Protein AF-A0A820LA26-F1 (afdb_monomer)

pLDDT: mean 81.82, std 15.18, range [42.66, 93.75]

Solvent-accessible surface area (backbone atoms only — not comparable to full-atom values): 3345 Å² total; per-residue (Å²): 132,85,77,80,51,37,48,61,53,14,50,55,28,46,74,73,67,36,44,72,60,15,37,58,22,15,53,52,27,29,70,74,36,75,83,39,62,66,33,52,51,50,33,52,52,40,51,51,52,56,51,50,55,59,53,56,65,66,73,76,115

Foldseek 3Di:
DPPPQLQVVLVVCVVVVVLVSSLVSLVVNCVVPVPPPVSVVSNVVSVVVVVVVVVVVVVPD

InterPro domains:
  IPR011990 Tetratricopeptide-like helical domain superfamily [G3DSA:1.25.40.10] (1-61)
  IPR011990 Tetratricopeptide-like helical domain superfamily [SSF48452] (2-61)
  IPR024111 PEX5/PEX5L [PTHR10130] (2-61)

Radius of gyration: 12.99 Å; Cα contacts (8 Å, |Δi|>4): 51; chains: 1; bounding box: 44×15×35 Å

Nearest PDB structures (foldseek):
  1na0-assembly2_B  TM=9.747E-01  e=2.337E-01  unidentified
  6v8e-assembly1_A  TM=9.862E-01  e=2.826E-01  sy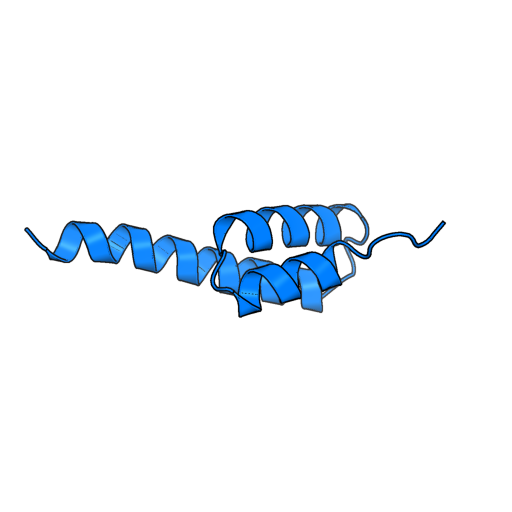nthetic construct
  6v8e-assembly2_F  TM=9.875E-01  e=4.135E-01  synthetic construct
  3ieg-assembly2_B  TM=8.382E-01  e=2.442E+00  Mus musculus
  5a31-assembly1_C  TM=8.183E-01  e=2.151E+00  Homo sapiens

Structure (mmCIF, N/CA/C/O backbone):
data_AF-A0A820LA26-F1
#
_entry.id   AF-A0A820LA26-F1
#
loop_
_atom_site.group_PDB
_atom_site.id
_atom_site.type_symbol
_atom_site.label_atom_id
_atom_site.label_alt_id
_atom_site.label_comp_id
_atom_site.label_asym_id
_atom_site.label_entity_id
_atom_site.label_seq_id
_atom_site.pdbx_PDB_ins_code
_atom_site.Cartn_x
_atom_site.Cartn_y
_atom_site.Cartn_z
_atom_site.occupancy
_atom_site.B_iso_or_equiv
_atom_site.auth_seq_id
_atom_site.auth_comp_id
_atom_site.auth_asym_id
_atom_site.auth_atom_id
_atom_site.pdbx_PDB_model_num
ATOM 1 N N . PHE A 1 1 ? 23.553 -1.961 -3.162 1.00 42.66 1 PHE A N 1
ATOM 2 C CA . PHE A 1 1 ? 22.510 -1.009 -2.752 1.00 42.66 1 PHE A CA 1
ATOM 3 C C . PHE A 1 1 ? 21.194 -1.712 -2.993 1.00 42.66 1 PHE A C 1
ATOM 5 O O . PHE A 1 1 ? 20.746 -1.743 -4.131 1.00 42.66 1 PHE A O 1
ATOM 12 N N . ASP A 1 2 ? 20.668 -2.396 -1.976 1.00 52.88 2 ASP A N 1
ATOM 13 C CA . ASP A 1 2 ? 19.354 -3.028 -2.078 1.00 52.88 2 ASP A CA 1
ATOM 14 C C . ASP A 1 2 ? 18.327 -1.915 -2.236 1.00 52.88 2 ASP A C 1
ATOM 16 O O . ASP A 1 2 ? 18.133 -1.090 -1.343 1.00 52.88 2 ASP A O 1
ATOM 20 N N . HIS A 1 3 ? 17.743 -1.826 -3.426 1.00 62.03 3 HIS A N 1
ATOM 21 C CA . HIS A 1 3 ? 16.591 -0.973 -3.638 1.00 62.03 3 HIS A CA 1
ATOM 22 C C . HIS A 1 3 ? 15.450 -1.595 -2.838 1.00 62.03 3 HIS A C 1
ATOM 24 O O . HIS A 1 3 ? 14.851 -2.567 -3.289 1.00 62.03 3 HIS A O 1
ATOM 30 N N . ILE A 1 4 ? 15.205 -1.067 -1.635 1.00 74.62 4 ILE A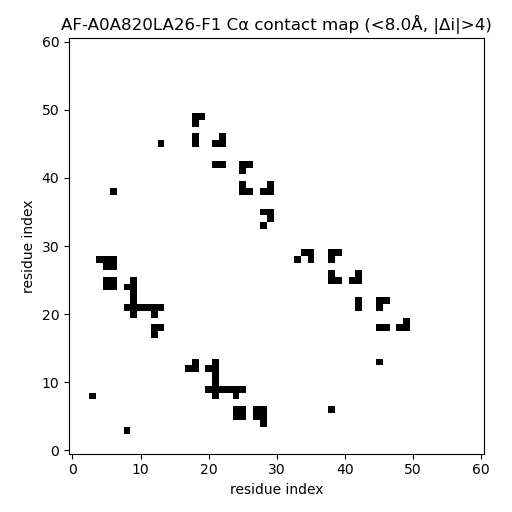 N 1
ATOM 31 C CA . ILE A 1 4 ? 14.049 -1.427 -0.810 1.00 74.62 4 ILE A CA 1
ATOM 32 C C . ILE A 1 4 ? 12.821 -1.295 -1.706 1.00 74.62 4 ILE A C 1
ATOM 34 O O . ILE A 1 4 ? 12.535 -0.204 -2.206 1.00 74.62 4 ILE A O 1
ATOM 38 N N . ASN A 1 5 ? 12.155 -2.416 -1.979 1.00 87.38 5 ASN A N 1
ATOM 39 C CA . ASN A 1 5 ? 10.963 -2.420 -2.803 1.00 87.38 5 ASN A CA 1
ATOM 40 C C . ASN A 1 5 ? 9.821 -1.843 -1.953 1.00 87.38 5 ASN A C 1
ATOM 42 O O . ASN A 1 5 ? 9.426 -2.484 -0.979 1.00 87.38 5 ASN A O 1
ATOM 46 N N . PRO A 1 6 ? 9.285 -0.655 -2.283 1.00 89.00 6 PRO A N 1
ATOM 47 C CA . PRO A 1 6 ? 8.227 -0.038 -1.489 1.00 89.00 6 PRO A CA 1
ATOM 48 C C . PRO A 1 6 ? 6.992 -0.942 -1.365 1.00 89.00 6 PRO A C 1
ATOM 50 O O . PRO A 1 6 ? 6.329 -0.913 -0.339 1.00 89.00 6 PRO A O 1
ATOM 53 N N . TYR A 1 7 ? 6.728 -1.815 -2.344 1.00 90.19 7 TYR A N 1
ATOM 54 C CA . TYR A 1 7 ? 5.652 -2.803 -2.240 1.00 90.19 7 TYR A CA 1
ATOM 55 C C . TYR A 1 7 ? 5.887 -3.815 -1.106 1.00 90.19 7 TYR A C 1
ATOM 57 O O . TYR A 1 7 ? 4.982 -4.087 -0.322 1.00 90.19 7 TYR A O 1
ATOM 65 N N . GLU A 1 8 ? 7.106 -4.344 -0.982 1.00 91.88 8 GLU A N 1
ATOM 66 C CA . GLU A 1 8 ? 7.445 -5.312 0.069 1.00 91.88 8 GLU A CA 1
ATOM 67 C C . GLU A 1 8 ? 7.421 -4.675 1.458 1.00 91.88 8 GLU A C 1
ATOM 69 O O . GLU A 1 8 ? 6.993 -5.309 2.419 1.00 91.88 8 GLU A O 1
ATOM 74 N N . GLU A 1 9 ? 7.847 -3.417 1.573 1.00 92.50 9 GLU A N 1
ATOM 75 C CA . GLU A 1 9 ? 7.786 -2.700 2.846 1.00 92.50 9 GLU A CA 1
ATOM 76 C C . GLU A 1 9 ? 6.330 -2.418 3.247 1.00 92.50 9 GLU A C 1
ATOM 78 O O . GLU A 1 9 ? 5.955 -2.645 4.396 1.00 92.50 9 GLU A O 1
ATOM 83 N N . GLY A 1 10 ? 5.473 -2.053 2.286 1.00 92.38 10 GLY A N 1
ATOM 84 C CA . GLY A 1 10 ? 4.034 -1.906 2.514 1.00 92.38 10 GLY A CA 1
ATOM 85 C C . GLY A 1 10 ? 3.378 -3.187 3.037 1.00 92.38 10 GLY A C 1
ATOM 86 O O . GLY A 1 10 ? 2.580 -3.126 3.970 1.00 92.38 10 GLY A O 1
ATOM 87 N N . LEU A 1 11 ? 3.771 -4.355 2.514 1.00 93.00 11 LEU A N 1
ATOM 88 C CA . LEU A 1 11 ? 3.290 -5.651 3.008 1.00 93.00 11 LEU A CA 1
ATOM 89 C C . LEU A 1 11 ? 3.708 -5.922 4.460 1.00 93.00 11 LEU A C 1
ATOM 91 O O . LEU A 1 11 ? 2.877 -6.360 5.250 1.00 93.00 11 LEU A O 1
ATOM 95 N N . LYS A 1 12 ? 4.953 -5.615 4.844 1.00 93.44 12 LYS A N 1
ATOM 96 C CA . LYS A 1 12 ? 5.407 -5.777 6.240 1.00 93.44 12 LYS A CA 1
ATOM 97 C C . LYS A 1 12 ? 4.623 -4.891 7.203 1.00 93.44 12 LYS A C 1
ATOM 99 O O . LYS A 1 12 ? 4.281 -5.330 8.297 1.00 93.44 12 LYS A O 1
ATOM 104 N N . HIS A 1 13 ? 4.336 -3.652 6.804 1.00 91.38 13 HIS A N 1
ATOM 105 C CA . HIS A 1 13 ? 3.516 -2.746 7.607 1.00 91.38 13 HIS A CA 1
ATOM 106 C C . HIS A 1 13 ? 2.070 -3.243 7.714 1.00 91.38 13 HIS A C 1
ATOM 108 O O . HIS A 1 13 ? 1.489 -3.198 8.797 1.00 91.38 13 HIS A O 1
ATOM 114 N N . LEU A 1 14 ? 1.518 -3.809 6.637 1.00 89.94 14 LEU A N 1
ATOM 115 C CA . LEU A 1 14 ? 0.197 -4.435 6.660 1.00 89.94 14 LEU A CA 1
ATOM 116 C C . LEU A 1 14 ? 0.146 -5.631 7.631 1.00 89.94 14 LEU A C 1
ATOM 118 O O . LEU A 1 14 ? -0.818 -5.762 8.381 1.00 89.94 14 LEU A O 1
ATOM 122 N N . GLU A 1 15 ? 1.197 -6.460 7.683 1.00 90.31 15 GLU A N 1
ATOM 123 C CA . GLU A 1 15 ? 1.293 -7.598 8.616 1.00 90.31 15 GLU A CA 1
ATOM 124 C C . GLU A 1 15 ? 1.263 -7.177 10.091 1.00 90.31 15 GLU A C 1
ATOM 126 O O . GLU A 1 15 ? 0.676 -7.872 10.921 1.00 90.31 15 GLU A O 1
ATOM 131 N N . VAL A 1 16 ? 1.867 -6.034 10.429 1.00 92.31 16 VAL A N 1
ATOM 132 C CA . VAL A 1 16 ? 1.828 -5.477 11.793 1.00 92.31 16 VAL A CA 1
ATOM 133 C C . VAL A 1 16 ? 0.613 -4.575 12.036 1.00 92.31 16 VAL A C 1
ATOM 135 O O . VAL A 1 16 ? 0.549 -3.907 13.067 1.00 92.31 16 VAL A O 1
ATOM 138 N N . HIS A 1 17 ? -0.356 -4.572 11.112 1.00 87.06 17 HIS A N 1
ATOM 139 C CA . HIS A 1 17 ? -1.568 -3.751 11.149 1.00 87.06 17 HIS A CA 1
ATOM 140 C C . HIS A 1 17 ? -1.286 -2.238 11.220 1.00 87.06 17 HIS A C 1
ATOM 142 O O . HIS A 1 17 ? -2.071 -1.445 11.737 1.00 87.06 17 HIS A O 1
ATOM 148 N N . ASP A 1 18 ? -0.144 -1.822 10.678 1.00 91.00 18 ASP A N 1
ATOM 149 C CA . ASP A 1 18 ? 0.254 -0.428 10.532 1.00 91.00 18 ASP A CA 1
ATOM 150 C C . ASP A 1 18 ? -0.254 0.110 9.190 1.00 91.00 18 ASP A C 1
ATOM 152 O O . ASP A 1 18 ? 0.481 0.323 8.221 1.00 91.00 18 ASP A O 1
ATOM 156 N N . ILE A 1 19 ? -1.575 0.274 9.143 1.00 88.56 19 ILE A N 1
ATOM 157 C CA . ILE A 1 19 ? -2.344 0.606 7.942 1.00 88.56 19 ILE A CA 1
ATOM 158 C C . ILE A 1 19 ? -1.877 1.933 7.319 1.00 88.56 19 ILE A C 1
ATOM 160 O O . ILE A 1 19 ? -1.767 2.046 6.098 1.00 88.56 19 ILE A O 1
ATOM 164 N N . VAL A 1 20 ? -1.533 2.930 8.140 1.00 88.88 20 VAL A N 1
ATOM 165 C CA . VAL A 1 20 ? -1.108 4.258 7.663 1.00 88.88 20 VAL A CA 1
ATOM 166 C C . VAL A 1 20 ? 0.222 4.183 6.914 1.00 88.88 20 VAL A C 1
ATOM 168 O O . VAL A 1 20 ? 0.342 4.736 5.818 1.00 88.88 20 VAL A O 1
ATOM 171 N N . ASN A 1 21 ? 1.216 3.485 7.470 1.00 90.44 21 ASN A N 1
ATOM 172 C CA . ASN A 1 21 ? 2.504 3.330 6.797 1.00 90.44 21 ASN A CA 1
ATOM 173 C C . ASN A 1 21 ? 2.390 2.408 5.578 1.00 90.44 21 ASN A C 1
ATOM 175 O O . ASN A 1 21 ? 2.983 2.706 4.541 1.00 90.44 21 ASN A O 1
ATOM 179 N N . ALA A 1 22 ? 1.575 1.351 5.647 1.00 93.50 22 ALA A N 1
ATOM 180 C CA . ALA A 1 22 ? 1.314 0.483 4.501 1.00 93.50 22 ALA A CA 1
ATOM 181 C C . ALA A 1 22 ? 0.756 1.268 3.295 1.00 93.50 22 ALA A C 1
ATOM 183 O O . ALA A 1 22 ? 1.253 1.103 2.180 1.00 93.50 22 ALA A O 1
ATOM 184 N N . ILE A 1 23 ? -0.191 2.193 3.512 1.00 91.62 23 ILE A N 1
ATOM 185 C CA . ILE A 1 23 ? -0.725 3.076 2.457 1.00 91.62 23 ILE A CA 1
ATOM 186 C C . ILE A 1 23 ? 0.386 3.917 1.820 1.00 91.62 23 ILE A C 1
ATOM 188 O O . ILE A 1 23 ? 0.515 3.913 0.597 1.00 91.62 23 ILE A O 1
ATOM 192 N N . LEU A 1 24 ? 1.215 4.591 2.625 1.0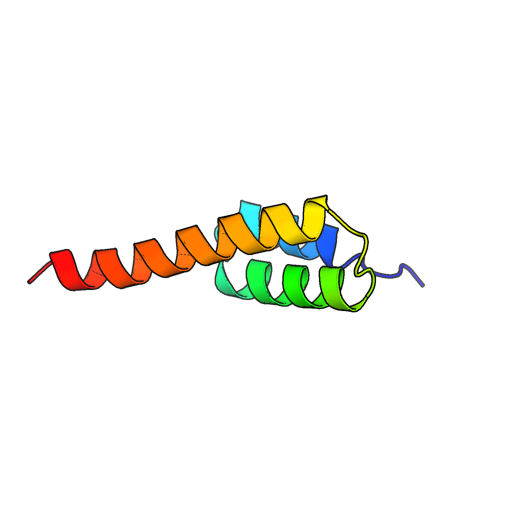0 92.62 24 LEU A N 1
ATOM 193 C CA . LEU A 1 24 ? 2.325 5.423 2.132 1.00 92.62 24 LEU A CA 1
ATOM 194 C C . LEU A 1 24 ? 3.294 4.629 1.245 1.00 92.62 24 LEU A C 1
ATOM 196 O O . LEU A 1 24 ? 3.725 5.098 0.189 1.00 92.62 24 LEU A O 1
ATOM 200 N N . PHE A 1 25 ? 3.623 3.406 1.658 1.00 93.75 25 PHE A N 1
ATOM 201 C CA . PHE A 1 25 ? 4.505 2.530 0.898 1.00 93.75 25 PHE A CA 1
ATOM 202 C C . PHE A 1 25 ? 3.859 2.022 -0.397 1.00 93.75 25 PHE A C 1
ATOM 204 O O . PHE A 1 25 ? 4.518 2.013 -1.440 1.00 93.75 25 PHE A O 1
ATOM 211 N N . PHE A 1 26 ? 2.570 1.675 -0.386 1.00 93.50 26 PHE A N 1
ATOM 212 C CA . PHE A 1 26 ? 1.867 1.289 -1.610 1.00 93.50 26 PHE A CA 1
ATOM 213 C C . PHE A 1 26 ? 1.690 2.460 -2.584 1.00 93.50 26 PHE A C 1
ATOM 215 O O . PHE A 1 26 ? 1.866 2.262 -3.786 1.00 93.50 26 PHE A O 1
ATOM 222 N N . GLU A 1 27 ? 1.450 3.684 -2.102 1.00 92.56 27 GLU A N 1
ATOM 223 C CA . GLU A 1 27 ? 1.443 4.896 -2.934 1.00 92.56 27 GLU A CA 1
ATOM 224 C C . GLU A 1 27 ? 2.796 5.111 -3.623 1.00 92.56 27 GLU A C 1
ATOM 226 O O . GLU A 1 27 ? 2.857 5.344 -4.833 1.00 92.56 27 GLU A O 1
ATOM 231 N N . ALA A 1 28 ? 3.899 4.958 -2.886 1.00 92.19 28 ALA A N 1
ATOM 232 C CA . ALA A 1 28 ? 5.238 5.027 -3.463 1.00 92.19 28 ALA A CA 1
ATOM 233 C C . ALA A 1 28 ? 5.481 3.909 -4.496 1.00 92.19 28 ALA A C 1
ATOM 235 O O . ALA A 1 28 ? 6.119 4.143 -5.527 1.00 92.19 28 ALA A O 1
ATOM 236 N N . ALA A 1 29 ? 4.956 2.703 -4.257 1.00 91.62 29 ALA A N 1
ATOM 237 C CA . ALA A 1 29 ? 5.081 1.573 -5.173 1.00 91.62 29 ALA A CA 1
ATOM 238 C C . ALA A 1 29 ? 4.344 1.804 -6.499 1.00 91.62 29 ALA A C 1
ATOM 240 O O . ALA A 1 29 ? 4.937 1.593 -7.561 1.00 91.62 29 ALA A O 1
ATOM 241 N N . VAL A 1 30 ? 3.100 2.295 -6.459 1.00 91.38 30 VAL A N 1
ATOM 242 C CA . VAL A 1 30 ? 2.330 2.603 -7.676 1.00 91.38 30 VAL A CA 1
ATOM 243 C C . VAL A 1 30 ? 2.874 3.828 -8.412 1.00 91.38 30 VAL A C 1
ATOM 245 O O . VAL A 1 30 ? 2.847 3.855 -9.638 1.00 91.38 30 VAL A O 1
ATOM 248 N N . GLN A 1 31 ? 3.442 4.810 -7.702 1.00 89.00 31 GLN A N 1
ATOM 249 C CA . GLN A 1 31 ? 4.119 5.948 -8.335 1.00 89.00 31 GLN A CA 1
ATOM 250 C C . GLN A 1 31 ? 5.406 5.528 -9.057 1.00 89.00 31 GLN A C 1
ATOM 252 O O . GLN A 1 31 ? 5.714 6.047 -10.131 1.00 89.00 31 GLN A O 1
ATOM 257 N N . ASN A 1 32 ? 6.159 4.581 -8.487 1.00 86.94 32 ASN A N 1
ATOM 258 C CA . ASN A 1 32 ? 7.380 4.053 -9.097 1.00 86.94 32 ASN A CA 1
ATOM 259 C C . ASN A 1 32 ? 7.059 3.140 -10.294 1.00 86.94 32 ASN A C 1
ATOM 261 O O . ASN A 1 32 ? 7.668 3.254 -11.358 1.00 86.94 32 ASN A O 1
ATOM 265 N N . LYS A 1 33 ? 6.057 2.267 -10.143 1.00 85.56 33 LYS A N 1
ATOM 266 C CA . LYS A 1 33 ? 5.574 1.359 -11.186 1.00 85.56 33 LYS A CA 1
ATOM 267 C C . LYS A 1 33 ? 4.060 1.464 -11.321 1.00 85.56 33 LYS A C 1
ATOM 269 O O . LYS A 1 33 ? 3.317 0.688 -10.729 1.00 85.56 33 LYS A O 1
ATOM 274 N N . HIS A 1 34 ? 3.618 2.366 -12.192 1.00 81.19 34 HIS A N 1
ATOM 275 C CA . HIS A 1 34 ? 2.192 2.560 -12.472 1.00 81.19 34 HIS A CA 1
ATOM 276 C C . HIS A 1 34 ? 1.487 1.300 -13.008 1.00 81.19 34 HIS A C 1
ATOM 278 O O . HIS A 1 34 ? 0.281 1.174 -12.828 1.00 81.19 34 HIS A O 1
ATOM 284 N N . ASP A 1 35 ? 2.231 0.363 -13.608 1.00 88.81 35 ASP A N 1
ATOM 285 C CA . ASP A 1 35 ? 1.730 -0.926 -14.121 1.00 88.81 35 ASP A CA 1
ATOM 286 C C . ASP A 1 35 ? 1.719 -2.052 -13.060 1.00 88.81 35 ASP A C 1
ATOM 288 O O . ASP A 1 35 ? 1.480 -3.221 -13.352 1.00 88.81 35 ASP A O 1
ATOM 292 N N . HIS A 1 36 ? 2.015 -1.738 -11.796 1.00 86.31 36 HIS A N 1
ATOM 293 C CA . HIS A 1 36 ? 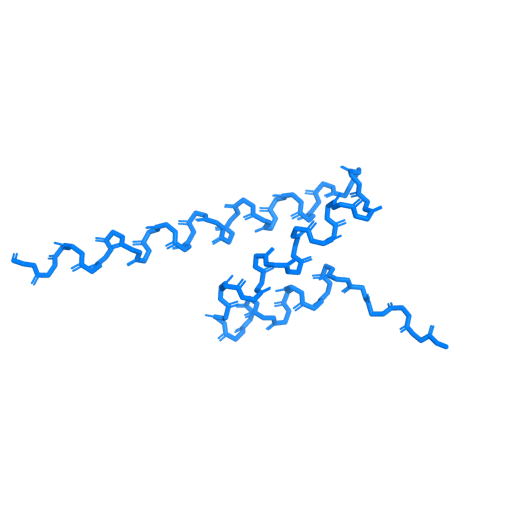2.028 -2.735 -10.729 1.00 86.31 36 HIS A CA 1
ATOM 294 C C . HIS A 1 36 ? 0.610 -2.982 -10.200 1.00 86.31 36 HIS A C 1
ATOM 296 O O . HIS A 1 36 ? 0.192 -2.400 -9.198 1.00 86.31 36 HIS A O 1
ATOM 302 N N . ALA A 1 37 ? -0.125 -3.876 -10.863 1.00 89.56 37 ALA A N 1
ATOM 303 C CA . ALA A 1 37 ? -1.505 -4.221 -10.507 1.00 89.56 37 ALA A CA 1
ATOM 304 C C . ALA A 1 37 ? -1.664 -4.640 -9.030 1.00 89.56 37 ALA A C 1
ATOM 306 O O . ALA A 1 37 ? -2.578 -4.166 -8.358 1.00 89.56 37 ALA A O 1
ATOM 307 N N . ASP A 1 38 ? -0.741 -5.450 -8.497 1.00 90.38 38 ASP A N 1
ATOM 308 C CA . ASP A 1 38 ? -0.814 -5.896 -7.096 1.00 90.38 38 ASP A CA 1
ATOM 309 C C . ASP A 1 38 ? -0.645 -4.747 -6.091 1.00 90.38 38 ASP A C 1
ATOM 311 O O . ASP A 1 38 ? -1.302 -4.735 -5.054 1.00 90.38 38 ASP A O 1
ATOM 315 N N . ALA A 1 39 ? 0.187 -3.744 -6.399 1.00 91.19 39 ALA A N 1
ATOM 316 C CA . ALA A 1 39 ? 0.372 -2.584 -5.532 1.00 91.19 39 ALA A CA 1
ATOM 317 C C . ALA A 1 39 ? -0.894 -1.7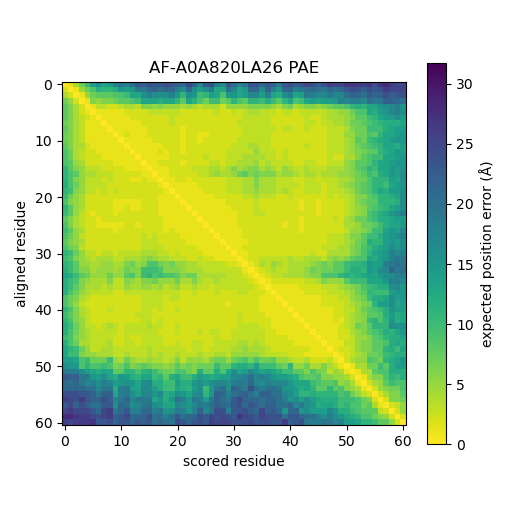15 -5.487 1.00 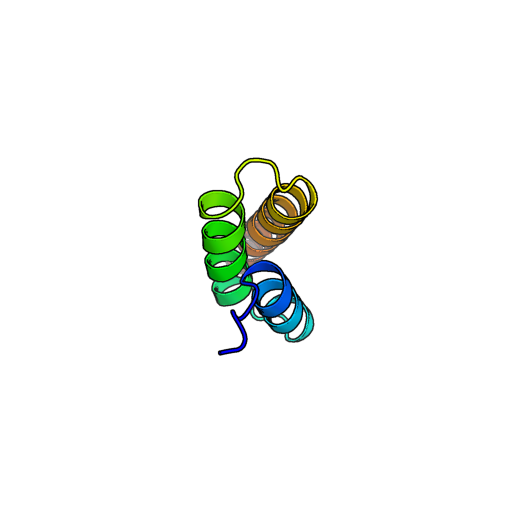91.19 39 ALA A C 1
ATOM 319 O O . ALA A 1 39 ? -1.274 -1.248 -4.416 1.00 91.19 39 ALA A O 1
ATOM 320 N N . TRP A 1 40 ? -1.592 -1.564 -6.618 1.00 92.69 40 TRP A N 1
ATOM 321 C CA . TRP A 1 40 ? -2.897 -0.898 -6.669 1.00 92.69 40 TRP A CA 1
ATOM 322 C C . TRP A 1 40 ? -3.977 -1.657 -5.898 1.00 92.69 40 TRP A C 1
ATOM 324 O O . TRP A 1 40 ? -4.775 -1.039 -5.193 1.00 92.69 40 TRP A O 1
ATOM 334 N N . LEU A 1 41 ? -3.994 -2.989 -6.007 1.00 93.12 41 LEU A N 1
ATOM 335 C CA . LEU A 1 41 ? -4.924 -3.827 -5.255 1.00 93.12 41 LEU A CA 1
ATOM 336 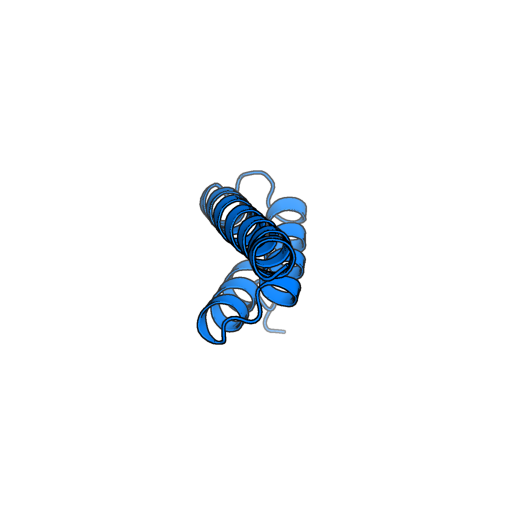C C . LEU A 1 41 ? -4.690 -3.685 -3.746 1.00 93.12 41 LEU A C 1
ATOM 338 O O . LEU A 1 41 ? -5.631 -3.398 -3.007 1.00 93.12 41 LEU A O 1
ATOM 342 N N . CYS A 1 42 ? -3.440 -3.833 -3.300 1.00 91.88 42 CYS A N 1
ATOM 343 C CA . CYS A 1 42 ? -3.071 -3.663 -1.898 1.00 91.88 42 CYS A CA 1
ATOM 344 C C . CYS A 1 42 ? -3.402 -2.253 -1.396 1.00 91.88 42 CYS A C 1
ATOM 346 O O . CYS A 1 42 ? -4.008 -2.126 -0.334 1.00 91.88 42 CYS A O 1
ATOM 348 N N . LEU A 1 43 ? -3.104 -1.203 -2.169 1.00 91.94 43 LEU A N 1
ATOM 349 C CA . LEU A 1 43 ? -3.464 0.173 -1.819 1.00 91.94 43 LEU A CA 1
ATOM 350 C C . LEU A 1 43 ? -4.973 0.317 -1.576 1.00 91.94 43 LEU A C 1
ATOM 352 O O . LEU A 1 43 ? -5.376 0.865 -0.554 1.00 91.94 43 LEU A O 1
ATOM 356 N N . GLY A 1 44 ? -5.804 -0.220 -2.474 1.00 90.19 44 GLY A N 1
ATOM 357 C CA . GLY A 1 44 ? -7.261 -0.161 -2.346 1.00 90.19 44 GLY A CA 1
ATOM 358 C C . GLY A 1 44 ? -7.797 -0.902 -1.117 1.00 90.19 44 GLY A C 1
ATOM 359 O O . GLY A 1 44 ? -8.660 -0.374 -0.416 1.00 90.19 44 GLY A O 1
ATOM 360 N N . ILE A 1 45 ? -7.266 -2.094 -0.821 1.00 89.38 45 ILE A N 1
ATOM 361 C CA . ILE A 1 45 ? -7.636 -2.866 0.380 1.00 89.38 45 ILE A CA 1
ATOM 362 C C . ILE A 1 45 ? -7.284 -2.068 1.638 1.00 89.38 45 ILE A C 1
ATOM 364 O O . ILE A 1 45 ? -8.151 -1.810 2.470 1.00 89.38 45 ILE A O 1
ATOM 368 N N . THR A 1 46 ? -6.041 -1.594 1.721 1.00 90.94 46 THR A N 1
ATOM 369 C CA . THR A 1 46 ? -5.526 -0.874 2.894 1.00 90.94 46 THR A CA 1
ATOM 370 C C . THR A 1 46 ? -6.275 0.448 3.125 1.00 90.94 46 THR A C 1
ATOM 372 O O . THR A 1 46 ? -6.601 0.798 4.256 1.00 90.94 46 THR A O 1
ATOM 375 N N . GLN A 1 47 ? -6.624 1.175 2.055 1.00 86.69 47 GLN A N 1
ATOM 376 C CA . GLN A 1 47 ? -7.448 2.388 2.140 1.00 86.69 47 GLN A CA 1
ATOM 377 C C . GLN A 1 47 ? -8.881 2.099 2.608 1.00 86.69 47 GLN A C 1
ATOM 379 O O . GLN A 1 47 ? -9.439 2.879 3.383 1.00 86.69 47 GLN A O 1
ATOM 384 N N . SER A 1 48 ? -9.476 0.990 2.158 1.00 86.94 48 SER A N 1
ATOM 385 C CA . SER A 1 48 ? -10.805 0.567 2.609 1.00 86.94 48 SER A CA 1
ATOM 386 C C . SER A 1 48 ? -10.807 0.207 4.096 1.00 86.94 48 SER A C 1
ATOM 388 O O . SER A 1 48 ? -11.722 0.612 4.809 1.00 86.94 48 SER A O 1
ATOM 390 N N . GLU A 1 49 ? -9.792 -0.520 4.569 1.00 84.94 49 GLU A N 1
ATOM 391 C CA . GLU A 1 49 ? -9.626 -0.865 5.988 1.00 84.94 49 GLU A CA 1
ATOM 392 C C . GLU A 1 49 ? -9.458 0.394 6.852 1.00 84.94 49 GLU A C 1
ATOM 394 O O . GLU A 1 49 ? -10.222 0.594 7.795 1.00 84.94 49 GLU A O 1
ATOM 399 N N . ASN A 1 50 ? -8.570 1.316 6.455 1.00 79.50 50 ASN A N 1
ATOM 400 C CA . ASN A 1 50 ? -8.380 2.59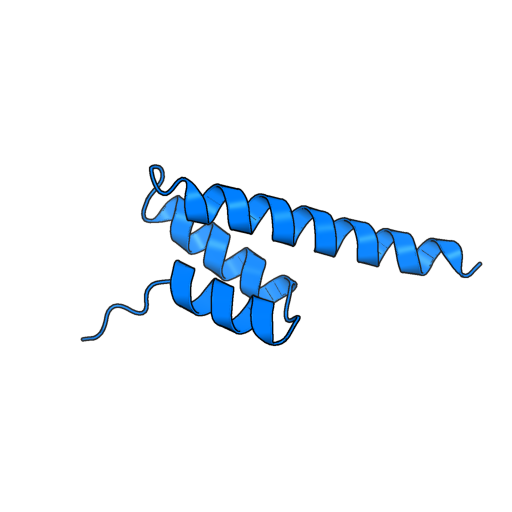5 7.150 1.00 79.50 50 ASN A CA 1
ATOM 401 C C . ASN A 1 50 ? -9.679 3.414 7.260 1.00 79.50 50 ASN A C 1
ATOM 403 O O . ASN A 1 50 ? -9.963 4.026 8.288 1.00 79.50 50 ASN A O 1
ATOM 407 N N . GLY A 1 51 ? -10.475 3.448 6.185 1.00 74.75 51 GLY A N 1
ATOM 408 C CA . GLY A 1 51 ? -11.767 4.130 6.1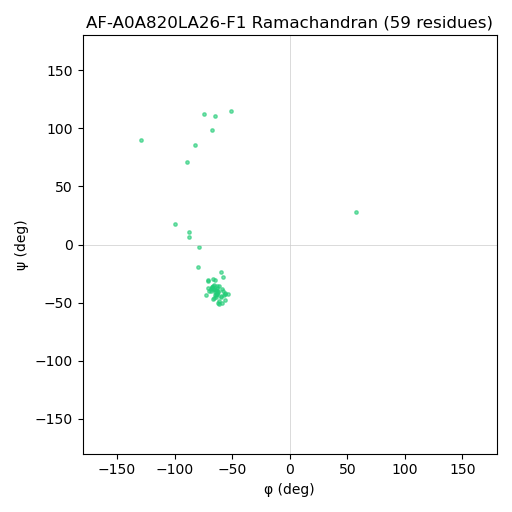81 1.00 74.75 51 GLY A CA 1
ATOM 409 C C . GLY A 1 51 ? -12.758 3.494 7.156 1.00 74.75 51 GLY A C 1
ATOM 410 O O . GLY A 1 51 ? -13.426 4.207 7.904 1.00 74.75 51 GLY A O 1
ATOM 411 N N . GLN A 1 52 ? -12.836 2.162 7.188 1.00 63.91 52 GLN A N 1
ATOM 412 C CA . GLN A 1 52 ? -13.727 1.436 8.095 1.00 63.91 52 GLN A CA 1
ATOM 413 C C . GLN A 1 52 ? -13.377 1.656 9.574 1.00 63.91 52 GLN A C 1
ATOM 415 O O . GLN A 1 52 ? -14.296 1.807 10.380 1.00 63.91 52 GLN A O 1
ATOM 420 N N . ASP A 1 53 ? -12.096 1.776 9.927 1.00 59.84 53 ASP A N 1
ATOM 421 C CA . ASP A 1 53 ? -11.682 2.087 11.303 1.00 59.84 53 ASP A CA 1
ATOM 422 C C . ASP A 1 53 ? -12.099 3.495 11.756 1.00 59.84 53 ASP A C 1
ATOM 424 O O . ASP A 1 53 ? -12.523 3.683 12.899 1.00 59.84 53 ASP A O 1
ATOM 428 N N . ILE A 1 54 ? -12.077 4.494 10.864 1.00 57.41 54 ILE A N 1
ATOM 429 C CA . ILE A 1 54 ? -12.594 5.838 11.189 1.00 57.41 54 ILE A CA 1
ATOM 430 C C . ILE A 1 54 ? -14.104 5.781 11.462 1.00 57.41 54 ILE A C 1
ATOM 432 O O . ILE A 1 54 ? -14.591 6.413 12.403 1.00 57.41 54 ILE A O 1
ATOM 436 N N . HIS A 1 55 ? -14.849 4.987 10.689 1.00 54.56 55 HIS A N 1
ATOM 437 C CA . HIS A 1 55 ? -16.275 4.762 10.932 1.00 54.56 55 HIS A CA 1
ATOM 438 C C . HIS A 1 55 ? -16.543 3.986 12.237 1.00 54.56 55 HIS A C 1
ATOM 440 O O . HIS A 1 55 ? -17.577 4.212 12.871 1.00 54.56 55 HIS A O 1
ATOM 446 N N . ALA A 1 56 ? -15.625 3.120 12.680 1.00 54.22 56 ALA A N 1
ATOM 447 C CA . ALA A 1 56 ? -15.766 2.375 13.931 1.00 54.22 56 ALA A CA 1
ATOM 448 C C . ALA A 1 56 ? -15.754 3.284 15.178 1.00 54.22 56 ALA A C 1
ATOM 450 O O . ALA A 1 56 ? -16.447 2.991 16.153 1.00 54.22 56 ALA A O 1
ATOM 451 N N . ILE A 1 57 ? -15.042 4.418 15.142 1.00 52.59 57 ILE A N 1
ATOM 452 C CA . ILE A 1 57 ? -15.008 5.384 16.257 1.00 52.59 57 ILE A CA 1
ATOM 453 C C . ILE A 1 57 ? -16.344 6.137 16.402 1.00 52.59 57 ILE A C 1
ATOM 455 O O . ILE A 1 57 ? -16.739 6.475 17.519 1.00 52.59 57 ILE A O 1
ATOM 459 N N . ASP A 1 58 ? -17.085 6.361 15.313 1.00 50.97 58 ASP A N 1
ATOM 460 C CA . ASP A 1 58 ? -18.379 7.058 15.373 1.00 50.97 58 ASP A CA 1
ATOM 461 C C . ASP A 1 58 ? -19.543 6.162 15.841 1.00 50.97 58 ASP A C 1
ATOM 463 O O . ASP A 1 58 ? -20.543 6.680 16.338 1.00 50.97 58 ASP A O 1
ATOM 467 N N . ALA A 1 59 ? -19.412 4.832 15.761 1.00 52.38 59 ALA A N 1
ATOM 468 C CA . ALA A 1 59 ? -20.438 3.879 16.206 1.00 52.38 59 ALA A CA 1
ATOM 469 C C . ALA A 1 59 ? -20.478 3.645 17.736 1.00 52.38 59 ALA A C 1
ATOM 471 O O . ALA A 1 59 ? -21.325 2.894 18.218 1.00 52.38 59 ALA A O 1
ATOM 472 N N . LEU A 1 60 ? -19.583 4.279 18.501 1.00 51.72 60 LEU A N 1
ATOM 473 C CA . LEU A 1 60 ? -19.489 4.188 19.968 1.00 51.72 60 LEU A CA 1
ATOM 474 C C . LEU A 1 60 ? -20.141 5.376 20.712 1.00 51.72 60 LEU A C 1
ATOM 476 O O . LEU A 1 60 ? -19.837 5.595 21.887 1.00 51.72 60 LEU A O 1
ATOM 480 N N . LYS A 1 61 ? -21.013 6.150 20.054 1.00 47.19 61 LYS A N 1
ATOM 481 C CA . LYS A 1 61 ? -21.774 7.254 20.673 1.00 47.19 61 LYS A CA 1
ATOM 482 C C . LYS A 1 61 ? -23.174 6.844 21.118 1.00 47.19 61 LYS A C 1
ATOM 484 O O . LYS A 1 61 ? -23.828 6.066 20.390 1.00 47.19 61 LYS A O 1
#

Secondary structure (DSSP, 8-state):
-----HHHHHHHHHHTT-HHHHHHHHHHHHHH-TT-HHHHHHHHHHHHHHHHHHHHHHTT-

Mean predicted aligned error: 6.89 Å

Sequence (61 aa):
FDHINPYEEGLKHLEVHDIVNAILFFEAAVQNKHDHADAWLCLGITQSENGQDIHAIDALK

Organism: NCBI:txid433720